Protein AF-A0A7Y2N844-F1 (afdb_monomer_lite)

Radius of gyration: 19.92 Å; chains: 1; bounding box: 40×25×77 Å

Structure (mmCIF, N/CA/C/O backbone):
data_AF-A0A7Y2N844-F1
#
_entry.id   AF-A0A7Y2N844-F1
#
loop_
_atom_site.group_PDB
_atom_site.id
_atom_site.type_symbol
_atom_site.label_atom_id
_atom_site.label_alt_id
_atom_site.label_comp_id
_atom_site.label_asym_id
_atom_site.label_entity_id
_atom_site.label_seq_id
_atom_site.pdbx_PDB_ins_code
_atom_site.Cartn_x
_atom_site.Cartn_y
_atom_site.Cartn_z
_atom_site.occupancy
_atom_site.B_iso_or_equiv
_atom_site.auth_seq_id
_atom_site.auth_comp_id
_atom_site.auth_asym_id
_atom_site.auth_atom_id
_atom_site.pdbx_PDB_model_num
ATOM 1 N N . MET A 1 1 ? -1.698 -5.642 7.120 1.00 93.06 1 MET A N 1
ATOM 2 C CA . MET A 1 1 ? -2.043 -4.783 8.275 1.00 93.06 1 MET A CA 1
ATOM 3 C C . MET A 1 1 ? -0.794 -4.543 9.086 1.00 93.06 1 MET A C 1
ATOM 5 O O . MET A 1 1 ? 0.031 -5.450 9.143 1.00 93.06 1 MET A O 1
ATOM 9 N N . THR A 1 2 ? -0.681 -3.385 9.723 1.00 95.31 2 THR A N 1
ATOM 10 C CA . THR A 1 2 ? 0.479 -3.031 10.546 1.00 95.31 2 THR A CA 1
ATOM 11 C C . THR A 1 2 ? 0.062 -2.401 11.864 1.00 95.31 2 THR A C 1
ATOM 13 O O . THR A 1 2 ? -1.042 -1.855 11.960 1.00 95.31 2 THR A O 1
ATOM 16 N N . ASP A 1 3 ? 0.967 -2.422 12.835 1.00 95.00 3 ASP A N 1
ATOM 17 C CA . ASP A 1 3 ? 0.923 -1.548 14.002 1.00 95.00 3 ASP A CA 1
ATOM 18 C C . ASP A 1 3 ? 1.280 -0.092 13.634 1.00 95.00 3 ASP A C 1
ATOM 20 O O . ASP A 1 3 ? 1.481 0.257 12.461 1.00 95.00 3 ASP A O 1
ATOM 24 N N . VAL A 1 4 ? 1.321 0.774 14.649 1.00 94.88 4 VAL A N 1
ATOM 25 C CA . VAL A 1 4 ? 1.659 2.199 14.507 1.00 94.88 4 VAL A CA 1
ATOM 26 C C . VAL A 1 4 ? 3.136 2.453 14.190 1.00 94.88 4 VAL A C 1
ATOM 28 O O . VAL A 1 4 ? 3.454 3.483 13.599 1.00 94.88 4 VAL A O 1
ATOM 31 N N . GLU A 1 5 ? 4.016 1.505 14.514 1.00 95.44 5 GLU A N 1
ATOM 32 C CA . GLU A 1 5 ? 5.450 1.550 14.216 1.00 95.44 5 GLU A CA 1
ATOM 33 C C . GLU A 1 5 ? 5.776 1.074 12.794 1.00 95.44 5 GLU A C 1
ATOM 35 O O . GLU A 1 5 ? 6.925 1.157 12.359 1.00 95.44 5 GLU A O 1
ATOM 40 N N . GLY A 1 6 ? 4.763 0.615 12.056 1.00 93.44 6 GLY A N 1
ATOM 41 C CA . GLY A 1 6 ? 4.869 0.125 10.687 1.00 93.44 6 GLY A CA 1
ATOM 42 C C . GLY A 1 6 ? 5.140 -1.377 10.580 1.00 93.44 6 GLY A C 1
ATOM 43 O O . GLY A 1 6 ? 5.203 -1.899 9.463 1.00 93.44 6 GLY A O 1
ATOM 44 N N . GLY A 1 7 ? 5.247 -2.077 11.713 1.00 94.25 7 GLY A N 1
ATOM 45 C CA . GLY A 1 7 ? 5.460 -3.519 11.786 1.00 94.25 7 GLY A CA 1
ATOM 46 C C . GLY A 1 7 ? 4.215 -4.294 11.364 1.00 94.25 7 GLY A C 1
ATOM 47 O O . GLY A 1 7 ? 3.099 -3.977 11.774 1.00 94.25 7 GLY A O 1
ATOM 48 N N . ALA A 1 8 ? 4.373 -5.309 10.514 1.00 92.62 8 ALA A N 1
ATOM 49 C CA . ALA A 1 8 ? 3.246 -6.097 10.025 1.00 92.62 8 ALA A CA 1
ATOM 50 C C . ALA A 1 8 ? 2.695 -7.043 11.110 1.00 92.62 8 ALA A C 1
ATOM 52 O O . ALA A 1 8 ? 3.443 -7.786 11.737 1.00 92.62 8 ALA A O 1
ATOM 53 N N . PHE A 1 9 ? 1.367 -7.101 11.271 1.00 90.31 9 PHE A N 1
ATOM 54 C CA . PHE A 1 9 ? 0.719 -8.054 12.193 1.00 90.31 9 PHE A CA 1
ATOM 55 C C . PHE A 1 9 ? 0.733 -9.511 11.694 1.00 90.31 9 PHE A C 1
ATOM 57 O O . PHE A 1 9 ? 0.332 -10.424 12.411 1.00 90.31 9 PHE A O 1
ATOM 64 N N . GLY A 1 10 ? 1.142 -9.738 10.448 1.00 88.00 10 GLY A N 1
ATOM 65 C CA . GLY A 1 10 ? 1.173 -11.050 9.818 1.00 88.00 10 GLY A CA 1
ATOM 66 C C . GLY A 1 10 ? 1.589 -10.953 8.355 1.00 88.00 10 GLY A C 1
ATOM 67 O O . GLY A 1 10 ? 1.948 -9.880 7.866 1.00 88.00 10 GLY A O 1
ATOM 68 N N . ARG A 1 11 ? 1.513 -12.083 7.646 1.00 89.81 11 ARG A N 1
ATOM 69 C CA . ARG A 1 11 ? 1.827 -12.145 6.212 1.00 89.81 11 ARG A CA 1
ATOM 70 C C . ARG A 1 11 ? 0.850 -11.293 5.400 1.00 89.81 11 ARG A C 1
ATOM 72 O O . ARG A 1 11 ? -0.319 -11.151 5.759 1.00 89.81 11 ARG A O 1
ATOM 79 N N . VAL A 1 12 ? 1.324 -10.770 4.273 1.00 92.31 12 VAL A N 1
ATOM 80 C CA . VAL A 1 12 ? 0.469 -10.103 3.286 1.00 92.31 12 VAL A CA 1
ATOM 81 C C . VAL A 1 12 ? -0.538 -11.115 2.729 1.00 92.31 12 VAL A C 1
ATOM 83 O O . VAL A 1 12 ? -0.148 -12.187 2.275 1.00 92.31 12 VAL A O 1
ATOM 86 N N . SER A 1 13 ? -1.834 -10.790 2.783 1.00 90.62 13 SER A N 1
ATOM 87 C CA . SER A 1 13 ? -2.919 -11.741 2.483 1.00 90.62 13 SER A CA 1
ATOM 88 C C . SER A 1 13 ? -3.085 -12.079 0.997 1.00 90.62 13 SER A C 1
ATOM 90 O O . SER A 1 13 ? -3.761 -13.047 0.671 1.00 90.62 13 SER A O 1
ATOM 92 N N . ASN A 1 14 ? -2.497 -11.286 0.102 1.00 93.62 14 ASN A N 1
ATOM 93 C CA . ASN A 1 14 ? -2.489 -11.513 -1.343 1.00 93.62 14 ASN A CA 1
ATOM 94 C C . ASN A 1 14 ? -1.310 -10.730 -1.954 1.00 93.62 14 ASN A C 1
ATOM 96 O O . ASN A 1 14 ? -1.503 -9.611 -2.441 1.00 93.62 14 ASN A O 1
ATOM 100 N N . PRO A 1 15 ? -0.063 -11.209 -1.807 1.00 95.06 15 PRO A N 1
ATOM 101 C CA . PRO A 1 15 ? 1.094 -10.486 -2.314 1.00 95.06 15 PRO A CA 1
ATOM 102 C C . PRO A 1 15 ? 1.145 -10.585 -3.842 1.00 95.06 15 PRO A C 1
ATOM 104 O O . PRO A 1 15 ? 0.933 -11.660 -4.398 1.00 95.06 15 PRO A O 1
ATOM 107 N N . CYS A 1 16 ? 1.441 -9.477 -4.521 1.00 95.44 16 CYS A N 1
ATOM 108 C CA . CYS A 1 16 ? 1.817 -9.540 -5.932 1.00 95.44 16 CYS A CA 1
ATOM 109 C C . CYS A 1 16 ? 3.193 -10.217 -6.077 1.00 95.44 16 CYS A C 1
ATOM 111 O O . CYS A 1 16 ? 3.959 -10.275 -5.109 1.00 95.44 16 CYS A O 1
ATOM 113 N N . GLY A 1 17 ? 3.518 -10.738 -7.261 1.00 95.88 17 GLY A N 1
ATOM 114 C CA . GLY A 1 17 ? 4.751 -11.505 -7.456 1.00 95.88 17 GLY A CA 1
ATOM 115 C C . GLY A 1 17 ? 6.019 -10.676 -7.230 1.00 95.88 17 GLY A C 1
ATOM 116 O O . GLY A 1 17 ? 6.930 -11.153 -6.556 1.00 95.88 17 GLY A O 1
ATOM 117 N N . LEU A 1 18 ? 6.006 -9.381 -7.580 1.00 94.19 18 LEU A N 1
ATOM 118 C CA . LEU A 1 18 ? 7.087 -8.454 -7.229 1.00 94.19 18 LEU A CA 1
ATOM 119 C C . LEU A 1 18 ? 7.347 -8.409 -5.719 1.00 94.19 18 LEU A C 1
ATOM 121 O O . LEU A 1 18 ? 8.491 -8.489 -5.282 1.00 94.19 18 LEU A O 1
ATOM 125 N N . HIS A 1 19 ? 6.290 -8.331 -4.905 1.00 93.56 19 HIS A N 1
ATOM 126 C CA . HIS A 1 19 ? 6.429 -8.347 -3.450 1.00 93.56 19 HIS A CA 1
ATOM 127 C C . HIS A 1 19 ? 6.947 -9.698 -2.937 1.00 93.56 19 HIS A C 1
ATOM 129 O O . HIS A 1 19 ? 7.713 -9.726 -1.979 1.00 93.56 19 HIS A O 1
ATOM 135 N N . VAL A 1 20 ? 6.554 -10.814 -3.558 1.00 94.38 20 VAL A N 1
ATOM 136 C CA . VAL A 1 20 ? 7.071 -12.145 -3.199 1.00 94.38 20 VAL A CA 1
ATOM 137 C C . VAL A 1 20 ? 8.569 -12.248 -3.487 1.00 94.38 20 VAL A C 1
ATOM 139 O O . VAL A 1 20 ? 9.301 -12.758 -2.640 1.00 94.38 20 VAL A O 1
ATOM 142 N N . ALA A 1 21 ? 9.020 -11.739 -4.634 1.00 92.62 21 ALA A N 1
ATOM 143 C CA . ALA A 1 21 ? 10.416 -11.805 -5.055 1.00 92.62 21 ALA A CA 1
ATOM 144 C C . ALA A 1 21 ? 11.350 -11.049 -4.100 1.00 92.62 21 ALA A C 1
ATOM 146 O O . ALA A 1 21 ? 12.386 -11.572 -3.698 1.00 92.62 21 ALA A O 1
ATOM 147 N N . ILE A 1 22 ? 10.955 -9.843 -3.680 1.00 91.38 22 ILE A N 1
ATOM 148 C CA . ILE A 1 22 ? 11.825 -8.958 -2.888 1.00 91.38 22 ILE A CA 1
ATOM 149 C C . ILE A 1 22 ? 11.502 -8.947 -1.386 1.00 91.38 22 ILE A C 1
ATOM 151 O O . ILE A 1 22 ? 12.256 -8.381 -0.597 1.00 91.38 22 ILE A O 1
ATOM 155 N N . GLY A 1 23 ? 10.386 -9.549 -0.965 1.00 86.69 23 GLY A N 1
ATOM 156 C CA . GLY A 1 23 ? 9.819 -9.390 0.381 1.00 86.69 23 GLY A CA 1
ATOM 157 C C . GLY A 1 23 ? 10.662 -9.950 1.529 1.00 86.69 23 GLY A C 1
ATOM 158 O O . GLY A 1 23 ? 10.435 -9.580 2.676 1.00 86.69 23 GLY A O 1
ATOM 159 N N . ASN A 1 24 ? 11.649 -10.803 1.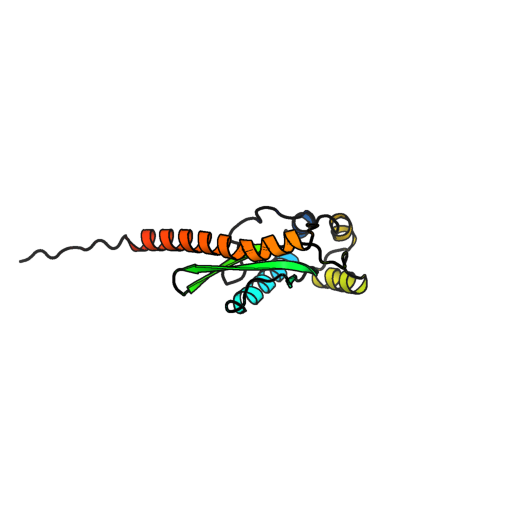237 1.00 86.38 24 ASN A N 1
ATOM 160 C CA . ASN A 1 24 ? 12.596 -11.321 2.232 1.00 86.38 24 ASN A CA 1
ATOM 161 C C . ASN A 1 24 ? 13.902 -10.506 2.305 1.00 86.38 24 ASN A C 1
ATOM 163 O O . ASN A 1 24 ? 14.802 -10.867 3.064 1.00 86.38 24 ASN A O 1
ATOM 167 N N . HIS A 1 25 ? 14.043 -9.439 1.511 1.00 90.00 25 HIS A N 1
ATOM 168 C CA . HIS A 1 25 ? 15.253 -8.624 1.505 1.00 90.00 25 HIS A CA 1
ATOM 169 C C . HIS A 1 25 ? 15.262 -7.638 2.693 1.00 90.00 25 HIS A C 1
ATOM 171 O O . HIS A 1 25 ? 14.333 -6.835 2.822 1.00 90.00 25 HIS A O 1
ATOM 177 N N . PRO A 1 26 ? 16.308 -7.607 3.544 1.00 90.75 26 PRO A N 1
ATOM 178 C CA . PRO A 1 26 ? 16.308 -6.779 4.756 1.00 90.75 26 PRO A CA 1
ATOM 179 C C . PRO A 1 26 ? 16.140 -5.274 4.506 1.00 90.75 26 PRO A C 1
ATOM 181 O O . PRO A 1 26 ? 15.529 -4.575 5.313 1.00 90.75 26 PRO A O 1
ATOM 184 N N . LEU A 1 27 ? 16.669 -4.746 3.395 1.00 91.88 27 LEU A N 1
ATOM 185 C CA . LEU A 1 27 ? 16.489 -3.328 3.052 1.00 91.88 27 LEU A CA 1
ATOM 186 C C . LEU A 1 27 ? 15.068 -3.022 2.568 1.00 91.88 27 LEU A C 1
ATOM 188 O O . LEU A 1 27 ? 14.547 -1.944 2.849 1.00 91.88 27 LEU A O 1
ATOM 192 N N . VAL A 1 28 ? 14.417 -3.979 1.901 1.00 92.06 28 VAL A N 1
ATOM 193 C CA . VAL A 1 28 ? 13.011 -3.863 1.489 1.00 92.06 28 VAL A CA 1
ATOM 194 C C . VAL A 1 28 ? 12.127 -3.814 2.730 1.00 92.06 28 VAL A C 1
ATOM 196 O O . VAL A 1 28 ? 11.311 -2.904 2.847 1.00 92.06 28 VAL A O 1
ATOM 199 N N . GLU A 1 29 ? 12.342 -4.718 3.689 1.00 92.44 29 GLU A N 1
ATOM 200 C CA . GLU A 1 29 ? 11.610 -4.724 4.959 1.00 92.44 29 GLU A CA 1
ATOM 201 C C . GLU A 1 29 ? 11.785 -3.400 5.722 1.00 92.44 29 GLU A C 1
ATOM 203 O O . GLU A 1 29 ? 10.802 -2.800 6.160 1.00 92.44 29 GLU A O 1
ATOM 208 N N . ARG A 1 30 ? 13.020 -2.888 5.829 1.00 93.69 30 ARG A N 1
ATOM 209 C CA . ARG A 1 30 ? 13.295 -1.597 6.485 1.00 93.69 30 ARG A CA 1
ATOM 210 C C . ARG A 1 30 ? 12.550 -0.443 5.823 1.00 93.69 30 ARG A C 1
ATOM 212 O O . ARG A 1 30 ? 11.863 0.306 6.516 1.00 93.69 30 ARG A O 1
ATOM 219 N N . HIS A 1 31 ? 12.642 -0.313 4.500 1.00 94.50 31 HIS A N 1
ATOM 220 C CA . HIS A 1 31 ? 11.937 0.744 3.776 1.00 94.50 31 HIS A CA 1
ATOM 221 C C . HIS A 1 31 ? 10.419 0.613 3.882 1.00 94.50 31 HIS A C 1
ATOM 223 O O . HIS A 1 31 ? 9.732 1.625 4.018 1.00 94.50 31 HIS A O 1
ATOM 229 N N . GLN A 1 32 ? 9.901 -0.613 3.885 1.00 93.88 32 GLN A N 1
ATOM 230 C CA . GLN A 1 32 ? 8.483 -0.869 4.078 1.00 93.88 32 GLN A CA 1
ATOM 231 C C . GLN A 1 32 ? 8.016 -0.420 5.471 1.00 93.88 32 GLN A C 1
ATOM 233 O O . GLN A 1 32 ? 7.030 0.307 5.573 1.00 93.88 32 GLN A O 1
ATOM 238 N N . ILE A 1 33 ? 8.737 -0.775 6.540 1.00 95.25 33 ILE A N 1
ATOM 239 C CA . ILE A 1 33 ? 8.428 -0.328 7.911 1.00 95.25 33 ILE A CA 1
ATOM 240 C C . ILE A 1 33 ? 8.492 1.202 8.014 1.00 95.25 33 ILE A C 1
ATOM 242 O O . ILE A 1 33 ? 7.597 1.829 8.582 1.00 95.25 33 ILE A O 1
ATOM 246 N N . GLU A 1 34 ? 9.526 1.829 7.447 1.00 95.44 34 GLU A N 1
ATOM 247 C CA . GLU A 1 34 ? 9.677 3.287 7.448 1.00 95.44 34 GLU A CA 1
ATOM 248 C C . GLU A 1 34 ? 8.544 4.000 6.712 1.00 95.44 34 GLU A C 1
ATOM 250 O O . GLU A 1 34 ? 8.007 4.990 7.215 1.00 95.44 34 GLU A O 1
ATOM 255 N N . GLU A 1 35 ? 8.178 3.520 5.524 1.00 95.12 35 GLU A N 1
ATOM 256 C CA . GLU A 1 35 ? 7.037 4.038 4.780 1.00 95.12 35 GLU A CA 1
ATOM 257 C C . GLU A 1 35 ? 5.762 3.894 5.596 1.00 95.12 35 GLU A C 1
ATOM 259 O O . GLU A 1 35 ? 5.031 4.864 5.779 1.00 95.12 35 GLU A O 1
ATOM 264 N N . HIS A 1 36 ? 5.519 2.710 6.143 1.00 95.56 36 HIS A N 1
ATOM 265 C CA . HIS A 1 36 ? 4.331 2.456 6.929 1.00 95.56 3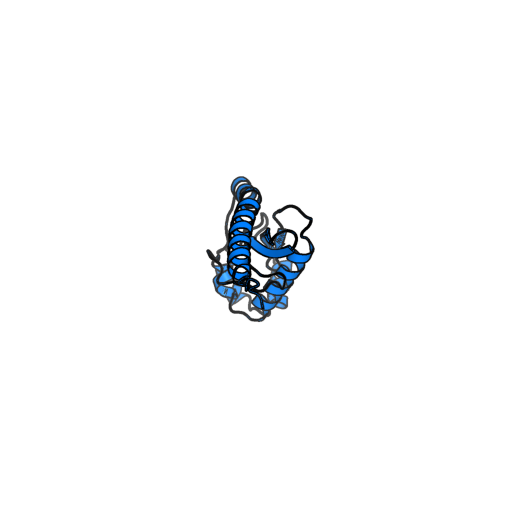6 HIS A CA 1
ATOM 266 C C . HIS A 1 36 ? 4.238 3.385 8.151 1.00 95.56 36 HIS A C 1
ATOM 268 O O . HIS A 1 36 ? 3.186 3.975 8.410 1.00 95.56 36 HIS A O 1
ATOM 274 N N . ARG A 1 37 ? 5.346 3.618 8.860 1.00 95.06 37 ARG A N 1
ATOM 275 C CA . ARG A 1 37 ? 5.389 4.588 9.961 1.00 95.06 37 ARG A CA 1
ATOM 276 C C . ARG A 1 37 ? 5.067 6.011 9.482 1.00 95.06 37 ARG A C 1
ATOM 278 O O . ARG A 1 37 ? 4.278 6.711 10.119 1.00 95.06 37 ARG A O 1
ATOM 285 N N . LYS A 1 38 ? 5.625 6.443 8.342 1.00 93.56 38 LYS A N 1
ATOM 286 C CA . LYS A 1 38 ? 5.325 7.760 7.738 1.00 93.56 38 LYS A CA 1
ATOM 287 C C . LYS A 1 38 ? 3.856 7.884 7.359 1.00 93.56 38 LYS A C 1
ATOM 289 O O . LYS A 1 38 ? 3.256 8.934 7.579 1.00 93.56 38 LYS A O 1
ATOM 294 N N . LEU A 1 39 ? 3.270 6.812 6.833 1.00 93.62 39 LEU A N 1
ATOM 295 C CA . LEU A 1 39 ? 1.844 6.749 6.589 1.00 93.62 39 LEU A CA 1
ATOM 296 C C . LEU A 1 39 ? 1.124 6.996 7.915 1.00 93.62 39 LEU A C 1
ATOM 298 O O . LEU A 1 39 ? 0.338 7.938 7.987 1.00 93.62 39 LEU A O 1
ATOM 302 N N . CYS A 1 40 ? 1.360 6.226 8.978 1.00 91.31 40 CYS A N 1
ATOM 303 C CA . CYS A 1 40 ? 0.659 6.394 10.264 1.00 91.31 40 CYS A CA 1
ATOM 304 C C . CYS A 1 40 ? 0.576 7.851 10.761 1.00 91.31 40 CYS A C 1
ATOM 306 O O . CYS A 1 40 ? -0.474 8.268 11.258 1.00 91.31 40 CYS A O 1
ATOM 308 N N . ALA A 1 41 ? 1.622 8.653 10.537 1.00 88.31 41 ALA A N 1
ATOM 309 C CA . ALA A 1 41 ? 1.660 10.070 10.905 1.00 88.31 41 ALA A CA 1
ATOM 310 C C . ALA A 1 41 ? 0.579 10.941 10.226 1.00 88.31 41 ALA A C 1
ATOM 312 O O . ALA A 1 41 ? 0.216 11.991 10.747 1.00 88.31 41 ALA A O 1
ATOM 313 N N . THR A 1 42 ? 0.011 10.515 9.098 1.00 88.25 42 THR A N 1
ATOM 314 C CA . THR A 1 42 ? -1.002 11.271 8.343 1.00 88.25 42 THR A CA 1
ATOM 315 C C . THR A 1 42 ? -2.445 10.815 8.637 1.00 88.25 42 THR A C 1
ATOM 317 O O . THR A 1 42 ? -3.312 10.845 7.764 1.00 88.25 42 THR A O 1
ATOM 320 N N . SER A 1 43 ? -2.731 10.407 9.884 1.00 84.94 43 SER A N 1
ATOM 321 C CA . SER A 1 43 ? -4.018 9.805 10.297 1.00 84.94 43 SER A CA 1
ATOM 322 C C . SER A 1 43 ? -5.258 10.681 10.385 1.00 84.94 43 SER A C 1
ATOM 324 O O . SER A 1 43 ? -6.353 10.164 10.618 1.00 84.94 43 SER A O 1
ATOM 326 N N . GLY A 1 44 ? -5.108 11.974 10.115 1.00 84.69 44 GLY A N 1
ATOM 327 C CA . GLY A 1 44 ? -6.227 12.884 9.877 1.00 84.69 44 GLY A CA 1
ATOM 328 C C . GLY A 1 44 ? -6.669 12.967 8.413 1.00 84.69 44 GLY A C 1
ATOM 329 O O . GLY A 1 44 ? -7.636 13.664 8.128 1.00 84.69 44 GLY A O 1
ATOM 330 N N . LEU A 1 45 ? -5.968 12.310 7.480 1.00 86.62 45 LEU A N 1
ATOM 331 C CA . LEU A 1 45 ? -6.250 12.418 6.048 1.00 86.62 45 LEU A CA 1
ATOM 332 C C . LEU A 1 45 ? -7.108 11.251 5.538 1.00 86.62 45 LEU A C 1
ATOM 334 O O . LEU A 1 45 ? -6.927 10.116 5.995 1.00 86.62 45 LEU A O 1
ATOM 338 N N . PRO A 1 46 ? -8.004 11.501 4.563 1.00 89.25 46 PRO A N 1
ATOM 339 C CA . PRO A 1 46 ? -8.776 10.442 3.928 1.00 89.25 46 PRO A CA 1
ATOM 340 C C . PRO A 1 46 ? -7.873 9.472 3.157 1.00 89.25 46 PRO A C 1
ATOM 342 O O . PRO A 1 46 ? -6.768 9.816 2.719 1.00 89.25 46 PRO A O 1
ATOM 345 N N . SER A 1 47 ? -8.376 8.251 2.969 1.00 93.62 47 SER A N 1
ATOM 346 C CA . SER A 1 47 ? -7.726 7.262 2.111 1.00 93.62 47 SER A CA 1
ATOM 347 C C . SER A 1 47 ? -7.670 7.773 0.673 1.00 93.62 47 SER A C 1
ATOM 349 O O . SER A 1 47 ? -8.644 8.321 0.164 1.00 93.62 47 SER A O 1
ATOM 351 N N . HIS A 1 48 ? -6.521 7.606 0.035 1.00 95.25 48 HIS A N 1
ATOM 352 C CA . HIS A 1 48 ? -6.303 7.876 -1.379 1.00 95.25 48 HIS A CA 1
ATOM 353 C C . HIS A 1 48 ? -5.132 7.020 -1.856 1.00 95.25 48 HIS A C 1
ATOM 355 O O . HIS A 1 48 ? -4.345 6.530 -1.038 1.00 95.25 48 HIS A O 1
ATOM 361 N N . LEU A 1 49 ? -5.036 6.829 -3.170 1.00 96.88 49 LEU A N 1
ATOM 362 C CA . LEU A 1 49 ? -3.886 6.166 -3.765 1.00 96.88 49 LEU A CA 1
ATOM 363 C C . LEU A 1 49 ? -2.683 7.103 -3.765 1.00 96.88 49 LEU A C 1
ATOM 365 O O . LEU A 1 49 ? -2.796 8.283 -4.092 1.00 96.88 49 LEU A O 1
ATOM 369 N N . MET A 1 50 ? -1.532 6.558 -3.405 1.00 95.38 50 MET A N 1
ATOM 370 C CA . MET A 1 50 ? -0.261 7.263 -3.371 1.00 95.38 50 MET A CA 1
ATOM 371 C C . MET A 1 50 ? 0.880 6.322 -3.756 1.00 95.38 50 MET A C 1
ATOM 373 O O . MET A 1 50 ? 0.784 5.121 -3.499 1.00 95.38 50 MET A O 1
ATOM 377 N N . PRO A 1 51 ? 1.963 6.833 -4.359 1.00 94.81 51 PRO A N 1
ATOM 378 C CA . PRO A 1 51 ? 3.140 6.023 -4.632 1.00 94.81 51 PRO A CA 1
ATOM 379 C C . PRO A 1 51 ? 3.818 5.564 -3.337 1.00 94.81 51 PRO A C 1
ATOM 381 O O . PRO A 1 51 ? 4.020 6.352 -2.413 1.00 94.81 51 PRO A O 1
ATOM 384 N N . SER A 1 52 ? 4.214 4.298 -3.315 1.00 93.75 52 SER A N 1
ATOM 385 C CA . SER A 1 52 ? 5.134 3.726 -2.335 1.00 93.75 52 SER A CA 1
ATOM 386 C C . SER A 1 52 ? 6.590 3.981 -2.728 1.00 93.75 52 SER A C 1
ATOM 388 O O . SER A 1 52 ? 6.908 4.462 -3.818 1.00 93.75 52 SER A O 1
ATOM 390 N N . TYR A 1 53 ? 7.506 3.554 -1.871 1.00 90.94 53 TYR A N 1
ATOM 391 C CA . TYR A 1 53 ? 8.938 3.549 -2.083 1.00 90.94 53 TYR A CA 1
ATOM 392 C C . TYR A 1 53 ? 9.325 2.680 -3.289 1.00 90.94 53 TYR A C 1
ATOM 394 O O . TYR A 1 53 ? 10.394 2.896 -3.844 1.00 90.94 53 TYR A O 1
ATOM 402 N N . LEU A 1 54 ? 8.489 1.734 -3.728 1.00 90.75 54 LEU A N 1
ATOM 403 C CA . LEU A 1 54 ? 8.707 0.948 -4.950 1.00 90.75 54 LEU A CA 1
ATOM 404 C C . LEU A 1 54 ? 8.153 1.628 -6.214 1.00 90.75 54 LEU A C 1
ATOM 406 O O . LEU A 1 54 ? 8.267 1.076 -7.301 1.00 90.75 54 LEU A O 1
ATOM 410 N N . GLY A 1 55 ? 7.500 2.786 -6.086 1.00 92.25 55 GLY A N 1
ATOM 411 C CA . GLY A 1 55 ? 6.762 3.440 -7.172 1.00 92.25 55 GLY A CA 1
ATOM 412 C C . GLY A 1 55 ? 5.377 2.837 -7.437 1.00 92.25 55 GLY A C 1
ATOM 413 O O . GLY A 1 55 ? 4.573 3.440 -8.139 1.00 92.25 55 GLY A O 1
ATOM 414 N N . LEU A 1 56 ? 5.055 1.689 -6.834 1.00 95.44 56 LEU A N 1
ATOM 415 C CA . LEU A 1 56 ? 3.718 1.096 -6.871 1.00 95.44 56 LEU A CA 1
ATOM 416 C C . LEU A 1 56 ? 2.736 1.915 -6.044 1.00 95.44 56 LEU A C 1
ATOM 418 O O . LEU A 1 56 ? 3.088 2.384 -4.963 1.00 95.44 56 LEU A O 1
ATOM 422 N N . LEU A 1 57 ? 1.493 2.017 -6.498 1.00 97.50 57 LEU A N 1
ATOM 423 C CA . LEU A 1 57 ? 0.431 2.660 -5.743 1.00 97.50 57 LEU A CA 1
ATOM 424 C C . LEU A 1 57 ? 0.013 1.799 -4.545 1.00 97.50 57 LEU A C 1
ATOM 426 O O . LEU A 1 57 ? -0.142 0.573 -4.634 1.00 97.50 57 LEU A O 1
ATOM 430 N N . CYS A 1 58 ? -0.209 2.475 -3.425 1.00 96.94 58 CYS A N 1
ATOM 431 C CA . CYS A 1 58 ? -0.833 1.941 -2.232 1.00 96.94 58 CYS A CA 1
ATOM 432 C C . CYS A 1 58 ? -1.903 2.905 -1.708 1.00 96.94 58 CYS A C 1
ATOM 434 O O . CYS A 1 58 ? -1.906 4.097 -2.002 1.00 96.94 58 CYS A O 1
ATOM 436 N N . ALA A 1 59 ? -2.836 2.368 -0.937 1.00 97.06 59 ALA A N 1
ATOM 437 C CA . ALA A 1 59 ? -3.787 3.115 -0.134 1.00 97.06 59 ALA A CA 1
ATOM 438 C C . ALA A 1 59 ? -3.796 2.512 1.266 1.00 97.06 59 ALA A C 1
ATOM 440 O O . ALA A 1 59 ? -3.488 1.334 1.467 1.00 97.06 59 ALA A O 1
ATOM 441 N N . ARG A 1 60 ? -4.194 3.309 2.250 1.00 96.50 60 ARG A N 1
ATOM 442 C CA . ARG A 1 60 ? -4.300 2.851 3.635 1.00 96.50 60 ARG A CA 1
ATOM 443 C C . ARG A 1 60 ? -5.580 3.338 4.294 1.00 96.50 60 ARG A C 1
ATOM 445 O O . ARG A 1 60 ? -6.170 4.326 3.859 1.00 96.50 60 ARG A O 1
ATOM 452 N N . SER A 1 61 ? -5.977 2.676 5.368 1.00 97.25 61 SER A N 1
ATOM 453 C CA . SER A 1 61 ? -6.976 3.167 6.315 1.00 97.25 61 SER A CA 1
ATOM 454 C C . SER A 1 61 ? -6.640 2.701 7.731 1.00 97.25 61 SER A C 1
ATOM 456 O O . SER A 1 61 ? -5.803 1.820 7.920 1.00 97.25 61 SER A O 1
ATOM 458 N N . PHE A 1 62 ? -7.257 3.310 8.735 1.00 96.81 62 PHE A N 1
ATOM 459 C CA . PHE A 1 62 ? -6.803 3.243 10.117 1.00 96.81 62 PHE A CA 1
ATOM 460 C C . PHE A 1 62 ? -7.675 2.392 11.007 1.00 96.81 62 PHE A C 1
ATOM 462 O O . PHE A 1 62 ? -8.896 2.489 10.979 1.00 96.81 62 PHE A O 1
ATOM 469 N N . ILE A 1 63 ? -7.012 1.618 11.854 1.00 95.44 63 ILE A N 1
ATOM 470 C CA . ILE A 1 63 ? -7.651 0.829 12.893 1.00 95.44 63 ILE A CA 1
ATOM 471 C C . ILE A 1 63 ? -7.569 1.637 14.182 1.00 95.44 63 ILE A C 1
ATOM 473 O O . ILE A 1 63 ? -6.473 2.022 14.600 1.00 95.44 63 ILE A O 1
ATOM 477 N N . ARG A 1 64 ? -8.714 1.897 14.813 1.00 94.38 64 ARG A N 1
ATOM 478 C CA . ARG A 1 64 ? -8.798 2.627 16.081 1.00 94.38 64 ARG A CA 1
ATOM 479 C C . ARG A 1 64 ? -9.452 1.784 17.169 1.00 94.38 64 ARG A C 1
ATOM 481 O O . ARG A 1 64 ? -10.326 0.968 16.894 1.00 94.38 64 ARG A O 1
ATOM 488 N N . ILE A 1 65 ? -9.028 1.998 18.410 1.00 93.94 65 ILE A N 1
ATOM 489 C CA . ILE A 1 65 ? -9.683 1.461 19.607 1.00 93.94 65 ILE A CA 1
ATOM 490 C C . ILE A 1 65 ? -10.115 2.671 20.430 1.00 93.94 65 ILE A C 1
ATOM 492 O O . ILE A 1 65 ? -9.286 3.390 20.984 1.00 93.94 65 ILE A O 1
ATOM 496 N N . GLY A 1 66 ? -11.417 2.959 20.435 1.00 89.69 66 GLY A N 1
ATOM 497 C CA . GLY A 1 66 ? -11.907 4.257 20.897 1.00 89.69 66 GLY A CA 1
ATOM 498 C C . GLY A 1 66 ? -11.331 5.390 20.041 1.00 89.69 66 GLY A C 1
ATOM 499 O O . GLY A 1 66 ? -11.514 5.412 18.825 1.00 89.69 66 GLY A O 1
ATOM 500 N N . THR A 1 67 ? -10.627 6.331 20.669 1.00 88.38 67 THR A N 1
ATOM 501 C CA . THR A 1 67 ? -9.958 7.449 19.981 1.00 88.38 67 THR A CA 1
ATOM 502 C C . THR A 1 67 ? -8.511 7.142 19.591 1.00 88.38 67 THR A C 1
ATOM 504 O O . THR A 1 67 ? -7.929 7.859 18.772 1.00 88.38 67 THR A O 1
ATOM 507 N N . GLU A 1 68 ? -7.924 6.076 20.134 1.00 92.12 68 GLU A N 1
ATOM 508 C CA . GLU A 1 68 ? -6.514 5.753 19.941 1.00 92.12 68 GLU A CA 1
ATOM 509 C C . GLU A 1 68 ? -6.273 5.065 18.601 1.00 92.12 68 GLU A C 1
ATOM 511 O O . GLU A 1 68 ? -7.050 4.216 18.160 1.00 92.12 68 GLU A O 1
ATOM 516 N N . LEU A 1 69 ? -5.178 5.442 17.939 1.00 94.06 69 LEU A N 1
ATOM 517 C CA . LEU A 1 69 ? -4.722 4.774 16.729 1.00 94.06 69 LEU A CA 1
ATOM 518 C C . LEU A 1 69 ? -4.011 3.475 17.120 1.00 94.06 69 LEU A C 1
ATOM 520 O O . LEU A 1 69 ? -2.985 3.517 17.787 1.00 94.06 69 LEU A O 1
ATOM 524 N N . ALA A 1 70 ? -4.539 2.338 16.675 1.00 93.94 70 ALA A N 1
ATOM 525 C CA . ALA A 1 70 ? -3.973 1.021 16.962 1.00 93.94 70 ALA A CA 1
ATOM 526 C C . ALA A 1 70 ? -3.107 0.481 15.811 1.00 93.94 70 ALA A C 1
ATOM 528 O O . ALA A 1 70 ? -2.260 -0.385 16.020 1.00 93.94 70 ALA A O 1
ATOM 529 N N . GLY A 1 71 ? -3.316 0.974 14.589 1.00 95.31 71 GLY A N 1
ATOM 530 C CA . GLY A 1 71 ? -2.568 0.538 13.416 1.00 95.31 71 GLY A CA 1
ATOM 531 C C . GLY A 1 71 ? -3.282 0.874 12.114 1.00 95.31 71 GLY A C 1
ATOM 532 O O . GLY A 1 71 ? -4.135 1.766 12.064 1.00 95.31 71 GLY A O 1
ATOM 533 N N . MET A 1 72 ? -2.960 0.143 11.050 1.00 96.56 72 MET A N 1
ATOM 534 C CA . MET A 1 72 ? -3.563 0.368 9.738 1.00 96.56 72 MET A CA 1
ATOM 535 C C . MET A 1 72 ? -3.743 -0.891 8.891 1.00 96.56 72 MET A C 1
ATOM 537 O O . MET A 1 72 ? -3.042 -1.900 9.007 1.00 96.56 72 MET A O 1
ATOM 541 N N . VAL A 1 73 ? -4.708 -0.796 7.984 1.00 96.38 73 VAL A N 1
ATOM 542 C CA . VAL A 1 73 ? -4.885 -1.686 6.841 1.00 96.38 73 VAL A CA 1
ATOM 543 C C . VAL A 1 73 ? -4.290 -0.986 5.623 1.00 96.38 73 VAL A C 1
ATOM 545 O O . VAL A 1 73 ? -4.541 0.198 5.413 1.00 96.38 73 VAL A O 1
ATOM 548 N N . ILE A 1 74 ? -3.514 -1.712 4.823 1.00 96.56 74 ILE A N 1
ATOM 549 C CA . ILE A 1 74 ? -2.871 -1.195 3.612 1.00 96.56 74 ILE A CA 1
ATOM 550 C C . ILE A 1 74 ? -3.237 -2.119 2.460 1.00 96.56 74 ILE A C 1
ATOM 552 O O . ILE A 1 74 ? -3.158 -3.341 2.604 1.00 96.56 74 ILE A O 1
ATOM 556 N N . ALA A 1 75 ? -3.624 -1.527 1.338 1.00 97.06 75 ALA A N 1
ATOM 557 C CA . ALA A 1 75 ? -3.729 -2.177 0.043 1.00 97.06 75 ALA A CA 1
ATOM 558 C C . ALA A 1 75 ? -2.622 -1.612 -0.853 1.00 97.06 75 ALA A C 1
ATOM 560 O O . ALA A 1 75 ? -2.414 -0.403 -0.870 1.00 97.06 75 ALA A O 1
ATOM 561 N N . GLY A 1 76 ? -1.894 -2.457 -1.577 1.00 96.06 76 GLY A N 1
ATOM 562 C CA . GLY A 1 76 ? -0.755 -2.015 -2.380 1.00 96.06 76 GLY A CA 1
ATOM 563 C C . GLY A 1 76 ? -0.372 -3.017 -3.456 1.00 96.06 76 GLY A C 1
ATOM 564 O O . GLY A 1 76 ? -1.092 -3.988 -3.690 1.00 96.06 76 GLY A O 1
ATOM 565 N N . GLY A 1 77 ? 0.760 -2.766 -4.114 1.00 96.38 77 GLY A N 1
ATOM 566 C CA . GLY A 1 77 ? 1.199 -3.560 -5.264 1.00 96.38 77 GLY A CA 1
ATOM 567 C C . GLY A 1 77 ? 0.475 -3.193 -6.558 1.00 96.38 77 GLY A C 1
ATOM 568 O O . GLY A 1 77 ? 0.456 -3.996 -7.483 1.00 96.38 77 GLY A O 1
ATOM 569 N N . ILE A 1 78 ? -0.162 -2.019 -6.611 1.00 97.69 78 ILE A N 1
ATOM 570 C CA . ILE A 1 78 ? -0.955 -1.571 -7.756 1.00 97.69 78 ILE A CA 1
ATOM 571 C C . ILE A 1 78 ? -0.053 -0.798 -8.715 1.00 97.69 78 ILE A C 1
ATOM 573 O O . ILE A 1 78 ? 0.684 0.098 -8.309 1.00 97.69 78 ILE A O 1
ATOM 577 N N . ARG A 1 79 ? -0.126 -1.135 -9.997 1.00 96.56 79 ARG A N 1
ATOM 578 C CA . ARG A 1 79 ? 0.604 -0.450 -11.061 1.00 96.56 79 ARG A CA 1
ATOM 579 C C . ARG A 1 79 ? 0.094 0.998 -11.242 1.00 96.56 79 ARG A C 1
ATOM 581 O O . ARG A 1 79 ? -1.112 1.161 -11.437 1.00 96.56 79 ARG A O 1
ATOM 588 N N . PRO A 1 80 ? 0.957 2.034 -11.227 1.00 95.31 80 PRO A N 1
ATOM 589 C CA . PRO A 1 80 ? 0.592 3.368 -11.713 1.00 95.31 80 PRO A CA 1
ATOM 590 C C . PRO A 1 80 ? 0.448 3.384 -13.246 1.00 95.31 80 PRO A C 1
ATOM 592 O O . PRO A 1 80 ? 0.83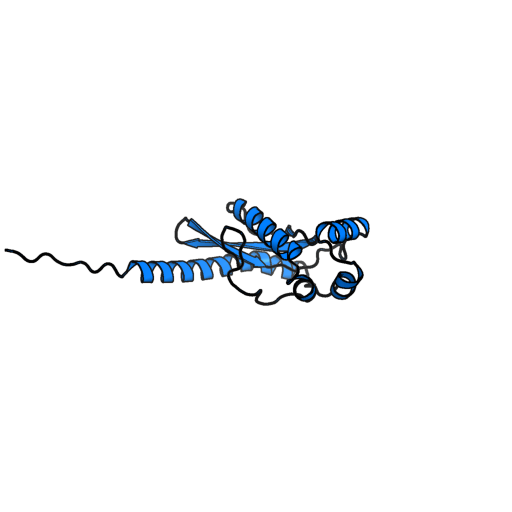7 2.437 -13.926 1.00 95.31 80 PRO A O 1
ATOM 595 N N . GLU A 1 81 ? -0.109 4.459 -13.808 1.00 92.19 81 GLU A N 1
ATOM 596 C CA . GLU A 1 81 ? -0.314 4.588 -15.261 1.00 92.19 81 GLU A CA 1
ATOM 597 C C . GLU A 1 81 ? 1.001 4.428 -16.046 1.00 92.19 81 GLU A C 1
ATOM 599 O O . GLU A 1 81 ? 1.094 3.599 -16.962 1.00 92.19 81 GLU A O 1
ATOM 604 N N . GLU A 1 82 ? 2.033 5.156 -15.614 1.00 90.38 82 GLU A N 1
ATOM 605 C CA . GLU A 1 82 ? 3.400 5.032 -16.108 1.00 90.38 82 GLU A CA 1
ATOM 606 C C . GLU A 1 82 ? 4.135 3.929 -15.337 1.00 90.38 82 GLU A C 1
ATOM 608 O O . GLU A 1 82 ? 4.631 4.126 -14.227 1.00 90.38 82 GLU A O 1
ATOM 613 N N . TRP A 1 83 ? 4.161 2.733 -15.926 1.00 91.88 83 TRP A N 1
ATOM 614 C CA . TRP A 1 83 ? 4.860 1.575 -15.378 1.00 91.88 83 TRP A CA 1
ATOM 615 C C . TRP A 1 83 ? 5.251 0.592 -16.490 1.00 91.88 83 TRP A C 1
ATOM 617 O O . TRP A 1 83 ? 4.395 0.329 -17.351 1.00 91.88 83 TRP A O 1
ATOM 627 N N . PRO A 1 84 ? 6.460 -0.002 -16.453 1.00 91.12 84 PRO A N 1
ATOM 628 C CA . PRO A 1 84 ? 7.484 0.113 -15.400 1.00 91.12 84 PRO A CA 1
ATOM 629 C C . PRO A 1 84 ? 8.032 1.542 -15.244 1.00 91.12 84 PRO A C 1
ATOM 631 O O . PRO A 1 84 ? 7.874 2.351 -16.159 1.00 91.12 84 PRO A O 1
ATOM 634 N N . PRO A 1 85 ? 8.614 1.890 -14.080 1.00 89.50 85 PRO A N 1
ATOM 635 C CA . PRO A 1 85 ? 9.124 3.234 -13.862 1.00 89.50 85 PRO A CA 1
ATOM 636 C C . PRO A 1 85 ? 10.235 3.545 -14.882 1.00 89.50 85 PRO A C 1
ATOM 638 O O . PRO A 1 85 ? 10.967 2.629 -15.280 1.00 89.50 85 PRO A O 1
ATOM 641 N N . PRO A 1 86 ? 10.399 4.816 -15.295 1.00 89.81 86 PRO A N 1
ATOM 642 C CA . PRO A 1 86 ? 11.464 5.227 -16.207 1.00 89.81 86 PRO A CA 1
ATOM 643 C C . PRO A 1 86 ? 12.838 4.722 -15.761 1.00 89.81 86 PRO A C 1
ATOM 645 O O . PRO A 1 86 ? 13.104 4.617 -14.563 1.00 89.81 86 PRO A O 1
ATOM 648 N N . SER A 1 87 ? 13.744 4.468 -16.708 1.00 88.44 87 SER A N 1
ATOM 649 C CA . SER A 1 87 ? 15.060 3.865 -16.430 1.00 88.44 87 SER A CA 1
ATOM 650 C C . SER A 1 87 ? 15.855 4.593 -15.342 1.00 88.44 87 SER A C 1
ATOM 652 O O . SER A 1 87 ? 16.477 3.952 -14.504 1.00 88.44 87 SER A O 1
ATOM 654 N N . GLU A 1 88 ? 15.786 5.924 -15.288 1.00 89.44 88 GLU A N 1
ATOM 655 C CA . GLU A 1 88 ? 16.424 6.711 -14.230 1.00 89.44 88 GLU A CA 1
ATOM 656 C C . GLU A 1 88 ? 15.830 6.421 -12.840 1.00 89.44 88 GLU A C 1
ATOM 658 O O . GLU A 1 88 ? 16.564 6.270 -11.862 1.00 89.44 88 GLU A O 1
ATOM 663 N N . GLN A 1 89 ? 14.503 6.313 -12.740 1.00 88.88 89 GLN A N 1
ATOM 664 C CA . GLN A 1 89 ? 13.830 5.956 -11.491 1.00 88.88 89 GLN A CA 1
ATOM 665 C C . GLN A 1 89 ? 14.121 4.503 -11.105 1.00 88.88 89 GLN A C 1
ATOM 667 O O . GLN A 1 89 ? 14.327 4.218 -9.926 1.00 88.88 89 GLN A O 1
ATOM 672 N N . MET A 1 90 ? 14.202 3.609 -12.093 1.00 88.94 90 MET A N 1
ATOM 673 C CA . MET A 1 90 ? 14.591 2.216 -11.898 1.00 88.94 90 MET A CA 1
ATOM 674 C C . MET A 1 90 ? 16.008 2.102 -11.322 1.00 88.94 90 MET A C 1
ATOM 676 O O . MET A 1 90 ? 16.201 1.425 -10.316 1.00 88.94 90 MET A O 1
ATOM 680 N N . SER A 1 91 ? 16.985 2.826 -11.877 1.00 89.62 91 SER A N 1
ATOM 681 C CA . SER A 1 91 ? 18.360 2.849 -11.356 1.00 89.62 91 SER A CA 1
ATOM 682 C C . SER A 1 91 ? 18.419 3.321 -9.902 1.00 89.62 91 SER A C 1
ATOM 684 O O . SER A 1 91 ? 19.084 2.699 -9.079 1.00 89.62 91 SER A O 1
ATOM 686 N N . ARG A 1 92 ? 17.665 4.372 -9.554 1.00 90.06 92 ARG A N 1
ATOM 687 C CA . ARG A 1 92 ? 17.571 4.864 -8.167 1.00 90.06 92 ARG A CA 1
ATOM 688 C C . ARG A 1 92 ? 16.886 3.864 -7.232 1.00 90.06 92 ARG A C 1
ATOM 690 O O . ARG A 1 92 ? 17.163 3.852 -6.035 1.00 90.06 92 ARG A O 1
ATOM 697 N N . LEU A 1 93 ? 15.941 3.073 -7.741 1.00 88.81 93 LEU A N 1
ATOM 698 C CA . LEU A 1 93 ? 15.279 2.020 -6.976 1.00 88.81 93 LEU A CA 1
ATOM 699 C C . LEU A 1 93 ? 16.261 0.886 -6.665 1.00 88.81 93 LEU A C 1
ATOM 701 O O . LEU A 1 93 ? 16.394 0.525 -5.502 1.00 88.81 93 LEU A O 1
ATOM 705 N N . ILE A 1 94 ? 16.977 0.397 -7.676 1.00 90.81 94 ILE A N 1
ATOM 706 C CA . ILE A 1 94 ? 18.030 -0.622 -7.547 1.00 90.81 94 ILE A CA 1
ATOM 707 C C . ILE A 1 94 ? 19.086 -0.189 -6.530 1.00 90.81 94 ILE A C 1
ATOM 709 O O . ILE A 1 94 ? 19.338 -0.912 -5.570 1.00 90.81 94 ILE A O 1
ATOM 713 N N . GLU A 1 95 ? 19.642 1.015 -6.693 1.00 91.44 95 GLU A N 1
ATOM 714 C CA . GLU A 1 95 ? 20.678 1.554 -5.805 1.00 91.44 95 GLU A CA 1
ATOM 715 C C . GLU A 1 95 ? 20.194 1.638 -4.353 1.00 91.44 95 GLU A C 1
ATOM 717 O O . GLU A 1 95 ? 20.894 1.242 -3.426 1.00 91.44 95 GLU A O 1
ATOM 722 N N . ARG A 1 96 ? 18.965 2.116 -4.141 1.00 89.75 96 ARG A N 1
ATOM 723 C CA . ARG A 1 96 ? 18.390 2.256 -2.800 1.00 89.75 96 ARG A CA 1
ATOM 724 C C . ARG A 1 96 ? 18.087 0.918 -2.136 1.00 89.75 96 ARG A C 1
ATOM 726 O O . ARG A 1 96 ? 18.169 0.822 -0.915 1.00 89.75 96 ARG A O 1
ATOM 733 N N . LEU A 1 97 ? 17.669 -0.077 -2.912 1.00 88.69 97 LEU A N 1
ATOM 734 C CA . LEU A 1 97 ? 17.317 -1.390 -2.381 1.00 88.69 97 LEU A CA 1
ATOM 735 C C . LEU A 1 97 ? 18.511 -2.335 -2.277 1.00 88.69 97 LEU A C 1
ATOM 737 O O . LEU A 1 97 ? 18.351 -3.379 -1.649 1.00 88.69 97 LEU A O 1
ATOM 741 N N . ASP A 1 98 ? 19.661 -1.965 -2.851 1.00 90.56 98 ASP A N 1
ATOM 742 C CA . ASP A 1 98 ? 20.836 -2.829 -3.013 1.00 90.56 98 ASP A CA 1
ATOM 743 C C . ASP A 1 98 ? 20.457 -4.172 -3.664 1.00 90.56 98 ASP A C 1
ATOM 745 O O . ASP A 1 98 ? 20.878 -5.244 -3.239 1.00 90.56 98 ASP A O 1
ATOM 749 N N . LEU A 1 99 ? 19.570 -4.106 -4.666 1.00 86.25 99 LEU A N 1
ATOM 750 C CA . LEU A 1 99 ? 19.059 -5.267 -5.393 1.00 86.25 99 LEU A CA 1
ATOM 751 C C . LEU A 1 99 ? 19.567 -5.244 -6.832 1.00 86.25 99 LEU A C 1
ATOM 753 O O . LEU A 1 99 ? 19.396 -4.228 -7.508 1.00 86.25 99 LEU A O 1
ATOM 757 N N . PRO A 1 100 ? 20.127 -6.345 -7.345 1.00 84.81 100 PRO A N 1
ATOM 758 C CA . PRO A 1 100 ? 20.564 -6.388 -8.727 1.00 84.81 100 PRO A CA 1
ATOM 759 C C . PRO A 1 100 ? 19.353 -6.332 -9.674 1.00 84.81 100 PRO A C 1
ATOM 761 O O . PRO A 1 100 ? 18.277 -6.861 -9.382 1.00 84.81 100 PRO A O 1
ATOM 764 N N . PHE A 1 101 ? 19.508 -5.662 -10.819 1.00 83.25 101 PHE A N 1
ATOM 765 C CA . PHE A 1 101 ? 18.399 -5.467 -11.760 1.00 83.25 101 PHE A CA 1
ATOM 766 C C . PHE A 1 101 ? 17.856 -6.796 -12.283 1.00 83.25 101 PHE A C 1
ATOM 768 O O . PHE A 1 101 ? 16.653 -6.929 -12.477 1.00 83.25 101 PHE A O 1
ATOM 775 N N . GLU A 1 102 ? 18.729 -7.779 -12.485 1.00 85.06 102 GLU A N 1
ATOM 776 C CA . GLU A 1 102 ? 18.381 -9.126 -12.925 1.00 85.06 102 GLU A CA 1
ATOM 777 C C . GLU A 1 102 ? 17.430 -9.863 -11.974 1.00 85.06 102 GLU A C 1
ATOM 779 O O . GLU A 1 102 ? 16.624 -10.662 -12.450 1.00 85.06 102 GLU A O 1
ATOM 784 N N . ASP A 1 103 ? 17.459 -9.555 -10.675 1.00 84.00 103 ASP A N 1
ATOM 785 C CA . ASP A 1 103 ? 16.549 -10.149 -9.690 1.00 84.00 103 ASP A CA 1
ATOM 786 C C . ASP A 1 103 ? 15.195 -9.428 -9.667 1.00 84.00 103 ASP A C 1
ATOM 788 O O . ASP A 1 103 ? 14.182 -10.008 -9.285 1.00 84.00 103 ASP A O 1
ATOM 792 N N . LEU A 1 104 ? 15.153 -8.159 -10.082 1.00 85.69 104 LEU A N 1
ATOM 793 C CA . LEU A 1 104 ? 13.940 -7.341 -10.076 1.00 85.69 104 LEU A CA 1
ATOM 794 C C . LEU A 1 104 ? 13.168 -7.437 -11.399 1.00 85.69 104 LEU A C 1
ATOM 796 O O . LEU A 1 104 ? 11.943 -7.561 -11.406 1.00 85.69 104 LEU A O 1
ATOM 800 N N . ALA A 1 105 ? 13.888 -7.378 -12.522 1.00 88.38 105 ALA A N 1
ATOM 801 C CA . ALA A 1 105 ? 13.343 -7.261 -13.871 1.00 88.38 105 ALA A CA 1
ATOM 802 C C . ALA A 1 105 ? 12.299 -8.336 -14.229 1.00 88.38 105 ALA A C 1
ATOM 804 O O . ALA A 1 105 ? 11.267 -7.958 -14.788 1.00 88.38 105 ALA A O 1
ATOM 805 N N . PRO A 1 106 ? 12.480 -9.630 -13.887 1.00 91.81 106 PRO A N 1
ATOM 806 C CA . PRO A 1 106 ? 11.499 -10.667 -14.210 1.00 91.81 106 PRO A CA 1
ATOM 807 C C . PRO A 1 106 ? 10.140 -10.460 -13.533 1.00 91.81 106 PRO A C 1
ATOM 809 O O . PRO A 1 106 ? 9.124 -10.910 -14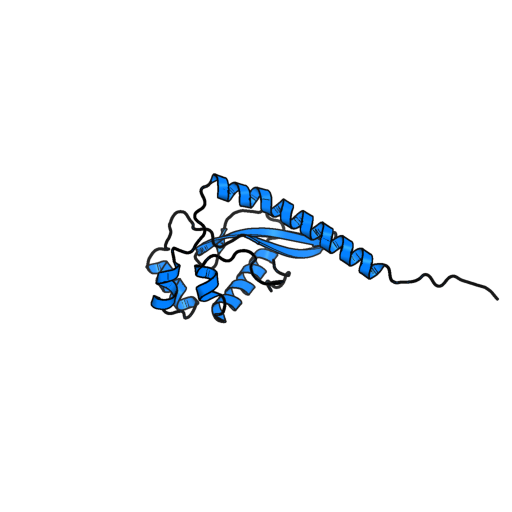.052 1.00 91.81 106 PRO A O 1
ATOM 812 N N . HIS A 1 107 ? 10.116 -9.765 -12.394 1.00 93.44 107 HIS A N 1
ATOM 813 C CA . HIS A 1 107 ? 8.928 -9.606 -11.559 1.00 93.44 107 HIS A CA 1
ATOM 814 C C . HIS A 1 107 ? 8.246 -8.244 -11.729 1.00 93.44 107 HIS A C 1
ATOM 816 O O . HIS A 1 107 ? 7.235 -7.972 -11.084 1.00 93.44 107 HIS A O 1
ATOM 822 N N . MET A 1 108 ? 8.766 -7.375 -12.600 1.00 91.12 108 MET A N 1
ATOM 823 C CA . MET A 1 108 ? 8.258 -6.010 -12.773 1.00 91.12 108 MET A CA 1
ATOM 824 C C . MET A 1 108 ? 6.808 -5.947 -13.262 1.00 91.12 108 MET A C 1
ATOM 826 O O . MET A 1 108 ? 6.088 -5.015 -12.903 1.00 91.12 108 MET A O 1
ATOM 830 N N . ASP A 1 109 ? 6.369 -6.944 -14.027 1.00 94.00 109 ASP A N 1
ATOM 831 C CA . ASP A 1 109 ? 4.983 -7.066 -14.488 1.00 94.00 109 ASP A CA 1
ATOM 832 C C . ASP A 1 109 ? 4.110 -7.899 -13.533 1.00 94.00 109 ASP A C 1
ATOM 834 O O . ASP A 1 109 ? 2.896 -7.993 -13.706 1.00 94.00 109 ASP A O 1
ATOM 838 N N . GLU A 1 110 ? 4.684 -8.471 -12.471 1.00 96.81 110 GLU A N 1
ATOM 839 C CA . GLU A 1 110 ? 3.949 -9.242 -11.465 1.00 96.81 110 GLU A CA 1
ATOM 840 C C . GLU A 1 110 ? 3.342 -8.319 -10.397 1.00 96.81 110 GLU A C 1
ATOM 842 O O . GLU A 1 110 ? 3.614 -8.419 -9.196 1.00 96.81 110 GLU A O 1
ATOM 847 N N . VAL A 1 111 ? 2.508 -7.390 -10.861 1.00 97.12 111 VAL A N 1
ATOM 848 C CA . VAL A 1 111 ? 1.848 -6.323 -10.097 1.00 97.12 111 VAL A CA 1
ATOM 849 C C . VAL A 1 111 ? 0.343 -6.324 -10.389 1.00 97.12 111 VAL A C 1
ATOM 851 O O . VAL A 1 111 ? -0.130 -6.983 -11.312 1.00 97.12 111 VAL A O 1
ATOM 854 N N . TYR A 1 112 ? -0.459 -5.606 -9.603 1.00 97.69 112 TYR A N 1
ATOM 855 C CA . TYR A 1 112 ? -1.897 -5.514 -9.858 1.00 97.69 112 TYR A CA 1
ATOM 856 C C . TYR A 1 112 ? -2.205 -4.488 -10.950 1.00 97.69 112 TYR A C 1
ATOM 858 O O . TYR A 1 112 ? -1.996 -3.287 -10.771 1.00 97.69 112 TYR A O 1
ATOM 866 N N . HIS A 1 113 ? -2.769 -4.969 -12.058 1.00 96.69 113 HIS A N 1
ATOM 867 C CA . HIS A 1 113 ? -3.293 -4.150 -13.148 1.00 96.69 113 HIS A CA 1
ATOM 868 C C . HIS A 1 113 ? -4.760 -3.823 -12.879 1.00 96.69 113 HIS A C 1
ATOM 870 O O . HIS A 1 113 ? -5.642 -4.654 -13.093 1.00 96.69 113 HIS A O 1
ATOM 876 N N . LEU A 1 114 ? -5.013 -2.618 -12.376 1.00 96.75 114 LEU A N 1
ATOM 877 C CA . LEU A 1 114 ? -6.350 -2.160 -12.017 1.00 96.75 114 LEU A CA 1
ATOM 878 C C . LEU A 1 114 ? -6.731 -0.943 -12.851 1.00 96.75 114 LEU A C 1
ATOM 880 O O . LEU A 1 114 ? -5.977 0.029 -12.899 1.00 96.75 114 LEU A O 1
ATOM 884 N N . ASP A 1 115 ? -7.919 -0.990 -13.453 1.00 95.81 115 ASP A N 1
ATOM 885 C CA . ASP A 1 115 ? -8.545 0.197 -14.030 1.00 95.81 115 ASP A CA 1
ATOM 886 C C . ASP A 1 115 ? -8.932 1.210 -12.938 1.00 95.81 115 ASP A C 1
ATOM 888 O O . ASP A 1 115 ? -8.987 0.887 -11.746 1.00 95.81 115 ASP A O 1
ATOM 892 N N . GLU A 1 116 ? -9.230 2.443 -13.345 1.00 95.00 116 GLU A N 1
ATOM 893 C CA . GLU A 1 116 ? -9.615 3.526 -12.430 1.00 95.00 116 GLU A CA 1
ATOM 894 C C . GLU A 1 116 ? -10.815 3.148 -11.549 1.00 95.00 116 GLU A C 1
ATOM 896 O O . GLU A 1 116 ? -10.856 3.468 -10.362 1.00 95.00 116 GLU A O 1
ATOM 901 N N . SER A 1 117 ? -11.776 2.392 -12.093 1.00 96.88 117 SER A N 1
ATOM 902 C CA . SER A 1 117 ? -12.954 1.949 -11.341 1.00 96.88 117 SER A CA 1
ATOM 903 C C . SER A 1 117 ? -12.584 1.001 -10.195 1.00 96.88 117 SER A C 1
ATOM 905 O O . SER A 1 117 ? -13.144 1.072 -9.101 1.00 96.88 117 SER A O 1
ATOM 907 N N . SER A 1 118 ? -11.626 0.107 -10.431 1.00 97.12 118 SER A N 1
ATOM 908 C CA . SER A 1 118 ? -11.117 -0.865 -9.466 1.00 97.12 118 SER A CA 1
ATOM 909 C C . SER A 1 118 ? -10.242 -0.190 -8.422 1.00 97.12 118 SER A C 1
ATOM 911 O O . SER A 1 118 ? -10.352 -0.498 -7.237 1.00 97.12 118 SER A O 1
ATOM 913 N N . GLN A 1 119 ? -9.424 0.767 -8.853 1.00 97.38 119 GLN A N 1
ATOM 914 C CA . GLN A 1 119 ? -8.647 1.640 -7.984 1.00 97.38 119 GLN A CA 1
ATOM 915 C C . GLN A 1 119 ? -9.552 2.426 -7.024 1.00 97.38 119 GLN A C 1
ATOM 917 O O . GLN A 1 119 ? -9.344 2.384 -5.810 1.00 97.38 119 GLN A O 1
ATOM 922 N N . GLN A 1 120 ? -10.619 3.048 -7.535 1.00 97.38 120 GLN A N 1
ATOM 923 C CA . GLN A 1 120 ? -11.587 3.767 -6.707 1.00 97.38 120 GLN A CA 1
ATOM 924 C C . GLN A 1 120 ? -12.307 2.831 -5.728 1.00 97.38 120 GLN A C 1
ATOM 926 O O . GLN A 1 120 ? -12.435 3.149 -4.546 1.00 97.38 120 GLN A O 1
ATOM 931 N N . ARG A 1 121 ? -12.698 1.626 -6.171 1.00 97.62 121 ARG A N 1
ATOM 932 C CA . ARG A 1 121 ? -13.290 0.615 -5.279 1.00 97.62 121 ARG A CA 1
ATOM 933 C C . ARG A 1 121 ? -12.388 0.279 -4.092 1.00 97.62 121 ARG A C 1
ATOM 935 O O . ARG A 1 121 ? -12.910 0.053 -3.001 1.00 97.62 121 ARG A O 1
ATOM 942 N N . ILE A 1 122 ? -11.066 0.239 -4.274 1.00 96.81 122 ILE A N 1
ATOM 943 C CA . ILE A 1 122 ? -10.121 0.018 -3.169 1.00 96.81 122 ILE A CA 1
ATOM 944 C C . ILE A 1 122 ? -10.199 1.170 -2.172 1.00 96.81 122 ILE A C 1
ATOM 946 O O . ILE A 1 122 ? -10.399 0.917 -0.984 1.00 96.81 122 ILE A O 1
ATOM 950 N N . VAL A 1 123 ? -10.104 2.413 -2.648 1.00 97.44 123 VAL A N 1
ATOM 951 C CA . VAL A 1 123 ? -10.172 3.618 -1.805 1.00 97.44 123 VAL A CA 1
ATOM 952 C C . VAL A 1 123 ? -11.482 3.673 -1.010 1.00 97.44 123 VAL A C 1
ATOM 954 O O . VAL A 1 123 ? -11.457 3.934 0.191 1.00 97.44 123 VAL A O 1
ATOM 957 N N . ASP A 1 124 ? -12.610 3.331 -1.634 1.00 97.19 124 ASP A N 1
ATOM 958 C CA . ASP A 1 124 ? -13.933 3.362 -0.996 1.00 97.19 124 ASP A CA 1
ATOM 959 C C . ASP A 1 124 ? -14.168 2.206 -0.006 1.00 97.19 124 ASP A C 1
ATOM 961 O O . ASP A 1 124 ? -14.992 2.299 0.911 1.00 97.19 124 ASP A O 1
ATOM 965 N N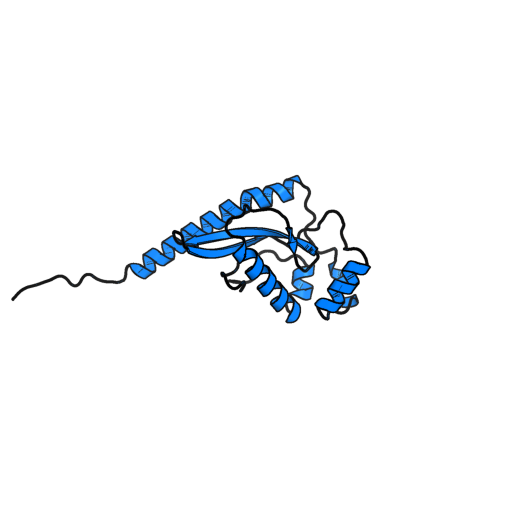 . THR A 1 125 ? -13.489 1.074 -0.207 1.00 97.06 125 THR A N 1
ATOM 966 C CA . THR A 1 125 ? -13.696 -0.148 0.589 1.00 97.06 125 THR A CA 1
ATOM 967 C C . THR A 1 125 ? -12.758 -0.217 1.785 1.00 97.06 125 THR A C 1
ATOM 969 O O . THR A 1 125 ? -13.137 -0.726 2.841 1.00 97.06 125 THR A O 1
ATOM 972 N N . LEU A 1 126 ? -11.542 0.308 1.651 1.00 96.50 126 LEU A N 1
ATOM 973 C CA . LEU A 1 126 ? -10.503 0.190 2.666 1.00 96.50 126 LEU A CA 1
ATOM 974 C C . LEU A 1 126 ? -10.896 0.783 4.036 1.00 96.50 126 LEU A C 1
ATOM 976 O O . LEU A 1 126 ? -10.595 0.142 5.046 1.00 96.50 126 LEU A O 1
ATOM 980 N N . PRO A 1 127 ? -11.623 1.919 4.121 1.00 96.62 127 PRO A N 1
ATOM 981 C CA . PRO A 1 127 ? -12.181 2.406 5.381 1.00 96.62 127 PRO A CA 1
ATOM 982 C C . PRO A 1 127 ? -13.120 1.410 6.053 1.00 96.62 127 PRO A C 1
ATOM 984 O O . PRO A 1 127 ? -12.950 1.128 7.231 1.00 96.62 127 PRO A O 1
ATOM 987 N N . LYS A 1 128 ? -14.010 0.772 5.288 1.00 96.94 128 LYS A N 1
ATOM 988 C CA . LYS A 1 128 ? -14.965 -0.217 5.813 1.00 96.94 128 LYS A CA 1
ATOM 989 C C . LYS A 1 128 ? -14.245 -1.430 6.399 1.00 96.94 128 LYS A C 1
ATOM 991 O O . LYS A 1 128 ? -14.633 -1.937 7.446 1.00 96.94 128 LYS A O 1
ATOM 996 N N . VAL A 1 129 ? -13.171 -1.886 5.749 1.00 96.25 129 VAL A N 1
ATOM 997 C CA . VAL A 1 129 ? -12.326 -2.968 6.282 1.00 96.25 129 VAL A CA 1
ATOM 998 C C . VAL A 1 129 ? -11.672 -2.542 7.595 1.00 96.25 129 VAL A C 1
ATOM 1000 O O . VAL A 1 129 ? -11.659 -3.310 8.555 1.00 96.25 129 VAL A O 1
ATOM 1003 N N . ALA A 1 130 ? -11.152 -1.318 7.664 1.00 95.94 130 ALA A N 1
ATOM 1004 C CA . ALA A 1 130 ? -10.517 -0.809 8.873 1.00 95.94 130 ALA A CA 1
ATOM 1005 C C . ALA A 1 130 ? -11.515 -0.603 10.029 1.00 95.94 130 ALA A C 1
ATOM 1007 O O . ALA A 1 130 ? -11.181 -0.908 11.174 1.00 95.94 130 ALA A O 1
ATOM 1008 N N . ASP A 1 131 ? -12.751 -0.192 9.739 1.00 96.06 131 ASP A N 1
ATOM 1009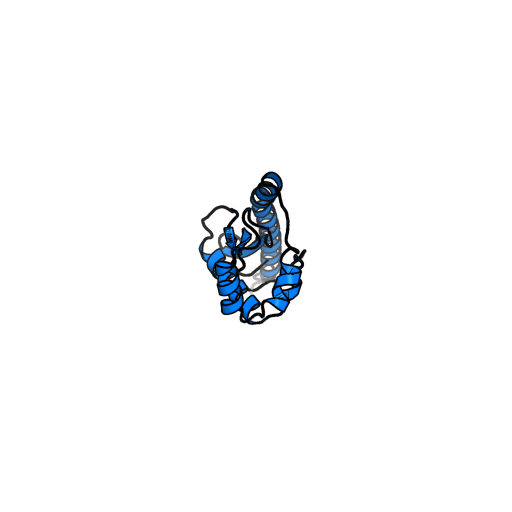 C CA . ASP A 1 131 ? -13.836 -0.083 10.721 1.00 96.06 131 ASP A CA 1
ATOM 1010 C C . ASP A 1 131 ? -14.215 -1.454 11.295 1.00 96.06 131 ASP A C 1
ATOM 1012 O O . ASP A 1 131 ? -14.347 -1.610 12.510 1.00 96.06 131 ASP A O 1
ATOM 1016 N N . LEU A 1 132 ? -14.309 -2.482 10.442 1.00 96.38 132 LEU A N 1
ATOM 1017 C CA . LEU A 1 132 ? -14.530 -3.862 10.889 1.00 96.38 132 LEU A CA 1
ATOM 1018 C C . LEU A 1 132 ? -13.403 -4.332 11.819 1.00 96.38 132 LEU A C 1
ATOM 1020 O O . LEU A 1 132 ? -13.668 -4.877 12.892 1.00 96.38 132 LEU A O 1
ATOM 1024 N N . MET A 1 133 ? -12.145 -4.070 11.452 1.00 95.12 133 MET A N 1
ATOM 1025 C CA . MET A 1 133 ? -10.996 -4.411 12.297 1.00 95.12 133 MET A CA 1
ATOM 1026 C C . MET A 1 133 ? -10.984 -3.630 13.617 1.00 95.12 133 MET A C 1
ATOM 1028 O O . MET A 1 133 ? -10.649 -4.201 14.654 1.00 95.12 133 MET A O 1
ATOM 1032 N N . SER A 1 134 ? -11.396 -2.361 13.600 1.00 94.94 134 SER A N 1
ATOM 1033 C CA . SER A 1 134 ? -11.549 -1.519 14.795 1.00 94.94 134 SER A CA 1
ATOM 1034 C C . SER A 1 134 ? -12.596 -2.090 15.753 1.00 94.94 134 SER A C 1
ATOM 1036 O O . SER A 1 134 ? -12.364 -2.172 16.962 1.00 94.94 134 SER A O 1
ATOM 1038 N N . GLY A 1 135 ? -13.722 -2.568 15.213 1.00 93.44 135 GLY A N 1
ATOM 1039 C CA . GLY A 1 135 ? -14.757 -3.262 15.979 1.00 93.44 135 GLY A CA 1
ATOM 1040 C C . GLY A 1 135 ? -14.239 -4.540 16.646 1.00 93.44 135 GLY A C 1
ATOM 1041 O O . GLY A 1 135 ? -14.406 -4.712 17.855 1.00 93.44 135 GLY A O 1
ATOM 1042 N N . PHE A 1 136 ? -13.545 -5.407 15.900 1.00 92.00 136 PHE A N 1
ATOM 1043 C CA . PHE A 1 136 ? -12.954 -6.630 16.461 1.00 92.00 136 PHE A CA 1
ATOM 1044 C C . PHE A 1 136 ? -11.901 -6.345 17.536 1.00 92.00 136 PHE A C 1
ATOM 1046 O O . PHE A 1 136 ? -11.890 -7.002 18.580 1.00 92.00 136 PHE A O 1
ATOM 1053 N N . ALA A 1 137 ? -11.035 -5.355 17.309 1.00 88.62 137 ALA A N 1
ATOM 1054 C CA . ALA A 1 137 ? -10.020 -4.954 18.276 1.00 88.62 137 ALA A CA 1
ATOM 1055 C C . ALA A 1 137 ? -10.656 -4.430 19.573 1.00 88.62 137 ALA A C 1
ATOM 1057 O O . ALA A 1 137 ? -10.252 -4.826 20.666 1.00 88.62 137 ALA A O 1
ATOM 1058 N N . SER A 1 138 ? -11.706 -3.614 19.454 1.00 87.88 138 SER A N 1
ATOM 1059 C CA . SER A 1 138 ? -12.414 -3.038 20.601 1.00 87.88 138 SER A CA 1
ATOM 1060 C C . SER A 1 138 ? -13.129 -4.103 21.441 1.00 87.88 138 SER A C 1
ATOM 1062 O O . SER A 1 138 ? -13.046 -4.073 22.668 1.00 87.88 138 SER A O 1
ATOM 1064 N N . LEU A 1 139 ? -13.767 -5.092 20.798 1.00 85.69 139 LEU A N 1
ATOM 1065 C CA . LEU A 1 139 ? -14.382 -6.237 21.485 1.00 85.69 139 LEU A CA 1
ATOM 1066 C C . LEU A 1 139 ? -13.353 -7.055 22.272 1.00 85.69 139 LEU A C 1
ATOM 1068 O O . LEU A 1 139 ? -13.598 -7.424 23.421 1.00 85.69 139 LEU A O 1
ATOM 1072 N N . LYS A 1 140 ? -12.184 -7.313 21.673 1.00 82.31 140 LYS A N 1
ATOM 1073 C CA . LYS A 1 140 ? -11.098 -8.041 22.337 1.00 82.31 140 LYS A CA 1
ATOM 1074 C C . LYS A 1 140 ? -10.563 -7.275 23.551 1.00 82.31 140 LYS A C 1
ATOM 1076 O O . LYS A 1 140 ? -10.355 -7.886 24.597 1.00 82.31 140 LYS A O 1
ATOM 1081 N N . SER A 1 141 ? -10.381 -5.959 23.437 1.00 78.81 141 SER A N 1
ATOM 1082 C CA . SER A 1 141 ? -9.938 -5.115 24.554 1.00 78.81 141 SER A CA 1
ATOM 1083 C C . SER A 1 141 ? -10.954 -5.084 25.699 1.00 78.81 141 SER A C 1
ATOM 1085 O O . SER A 1 141 ? -10.567 -5.218 26.857 1.00 78.81 141 SER A O 1
ATOM 1087 N N . ALA A 1 142 ? -12.254 -4.993 25.396 1.00 77.56 142 ALA A N 1
ATOM 1088 C CA . ALA A 1 142 ? -13.309 -5.037 26.411 1.00 77.56 142 ALA A CA 1
ATOM 1089 C C . ALA A 1 142 ? -13.356 -6.388 27.151 1.00 77.56 142 ALA A C 1
ATOM 1091 O O . ALA A 1 142 ? -13.511 -6.421 28.370 1.00 77.56 142 ALA A O 1
ATOM 1092 N N . ALA A 1 143 ? -13.168 -7.502 26.434 1.00 74.06 143 ALA A N 1
ATOM 1093 C CA . ALA A 1 143 ? -13.106 -8.833 27.037 1.00 74.06 143 ALA A CA 1
ATOM 1094 C C . ALA A 1 143 ? -11.867 -9.024 27.934 1.00 74.06 143 ALA A C 1
ATOM 1096 O O . ALA A 1 143 ? -11.962 -9.677 28.971 1.00 74.06 143 ALA A O 1
ATOM 1097 N N . ALA A 1 144 ? -10.724 -8.434 27.568 1.00 71.44 144 ALA A N 1
ATOM 1098 C CA . ALA A 1 144 ? -9.495 -8.484 28.365 1.00 71.44 144 ALA A CA 1
ATOM 1099 C C . ALA A 1 144 ? -9.541 -7.578 29.612 1.00 71.44 144 ALA A C 1
ATOM 1101 O O . ALA A 1 144 ? -8.929 -7.906 30.624 1.00 71.44 144 ALA A O 1
ATOM 1102 N N . GLY A 1 145 ? -10.282 -6.465 29.565 1.00 59.34 145 GLY A N 1
ATOM 1103 C CA . GLY A 1 145 ? -10.509 -5.582 30.718 1.00 59.34 145 GLY A CA 1
ATOM 1104 C C . GLY A 1 145 ? -11.588 -6.070 31.695 1.00 59.34 145 GLY A C 1
ATOM 1105 O O . GLY A 1 145 ? -11.735 -5.511 32.776 1.00 59.34 145 GLY A O 1
ATOM 1106 N N . GLY A 1 146 ? -12.345 -7.116 31.341 1.00 51.00 146 GLY A N 1
ATOM 1107 C CA . GLY A 1 146 ? -13.455 -7.656 32.137 1.00 51.00 146 GLY A CA 1
ATOM 1108 C C . GLY A 1 146 ? -13.064 -8.612 33.273 1.00 51.00 146 GLY A C 1
ATOM 1109 O O . GLY A 1 146 ? -13.952 -9.176 33.910 1.00 51.00 146 GLY A O 1
ATOM 1110 N N . THR A 1 147 ? -11.770 -8.820 33.541 1.00 45.97 147 THR A N 1
ATOM 1111 C CA . THR A 1 147 ? -11.275 -9.718 34.606 1.00 45.97 147 THR A CA 1
ATOM 1112 C C . THR A 1 147 ? -10.842 -9.006 35.892 1.00 45.97 147 THR A C 1
ATOM 1114 O O . THR A 1 147 ? -10.058 -9.561 36.656 1.00 45.97 147 THR A O 1
ATOM 1117 N N . GLU A 1 148 ? -11.372 -7.819 36.194 1.00 42.25 148 GLU A N 1
ATOM 1118 C CA . GLU A 1 148 ? -11.362 -7.302 37.570 1.00 42.25 148 GLU A CA 1
ATOM 1119 C C . GLU A 1 148 ? -12.677 -7.671 38.264 1.00 42.25 148 GLU A C 1
ATOM 1121 O O . GLU A 1 148 ? -13.729 -7.062 38.073 1.00 42.25 148 GLU A O 1
ATOM 1126 N N . HIS A 1 149 ? -12.620 -8.746 39.051 1.00 38.91 149 HIS A N 1
ATOM 1127 C CA . HIS A 1 149 ? -13.734 -9.215 39.863 1.00 38.91 149 HIS A CA 1
ATOM 1128 C C . HIS A 1 149 ? -14.001 -8.213 41.004 1.00 38.91 149 HIS A C 1
ATOM 1130 O O . HIS A 1 149 ? -13.076 -7.895 41.758 1.00 38.91 149 HIS A O 1
ATOM 1136 N N . PRO A 1 150 ? -15.243 -7.732 41.193 1.00 44.19 150 PRO A N 1
ATOM 1137 C CA . PRO A 1 150 ? -15.581 -6.878 42.318 1.00 44.19 150 PRO A CA 1
ATOM 1138 C C . PRO A 1 150 ? -15.641 -7.748 43.573 1.00 44.19 150 PRO A C 1
ATOM 1140 O O . PRO A 1 150 ? -16.642 -8.420 43.826 1.00 44.19 150 PRO A O 1
ATOM 1143 N N . SER A 1 151 ? -14.574 -7.750 44.376 1.00 46.44 151 SER A N 1
ATOM 1144 C CA . SER A 1 151 ? -14.655 -8.341 45.710 1.00 46.44 151 SER A CA 1
ATOM 1145 C C . SER A 1 151 ? -15.519 -7.431 46.578 1.00 46.44 151 SER A C 1
ATOM 1147 O O . SER A 1 151 ? -15.116 -6.355 47.028 1.00 46.44 151 SER A O 1
ATOM 1149 N N . GLN A 1 152 ? -16.777 -7.845 46.699 1.00 45.34 152 GLN A N 1
ATOM 1150 C CA . GLN A 1 152 ? -17.800 -7.237 47.521 1.00 45.34 152 GLN A CA 1
ATOM 1151 C C . GLN A 1 152 ? -17.347 -7.143 48.978 1.00 45.34 152 GLN A C 1
ATOM 1153 O O . GLN A 1 152 ? -16.743 -8.050 49.548 1.00 45.34 152 GLN A O 1
ATOM 1158 N N . ARG A 1 153 ? -17.742 -6.030 49.597 1.00 48.72 153 ARG A N 1
ATOM 1159 C CA . ARG A 1 153 ? -17.847 -5.878 51.045 1.00 48.72 153 ARG A CA 1
ATOM 1160 C C . ARG A 1 153 ? -18.613 -7.059 51.648 1.00 48.72 153 ARG A C 1
ATOM 1162 O O . ARG A 1 153 ? -19.762 -7.274 51.276 1.00 48.72 153 ARG A O 1
ATOM 1169 N N . THR A 1 154 ? -18.076 -7.634 52.720 1.00 50.28 154 THR A N 1
ATOM 1170 C CA . THR A 1 154 ? -18.903 -8.103 53.840 1.00 50.28 154 THR A CA 1
ATOM 1171 C C . THR A 1 154 ? -18.220 -7.802 55.171 1.00 50.28 154 THR A C 1
ATOM 1173 O O . THR A 1 154 ? -17.039 -8.067 55.360 1.00 50.28 154 THR A O 1
ATOM 1176 N N . ARG A 1 155 ? -19.020 -7.172 56.035 1.00 46.53 155 ARG A N 1
ATOM 1177 C CA . ARG A 1 155 ? -18.823 -6.760 57.433 1.00 46.53 155 ARG A CA 1
ATOM 1178 C C . ARG A 1 155 ? -18.123 -7.802 58.316 1.00 46.53 155 ARG A C 1
ATOM 1180 O O . ARG A 1 155 ? -18.491 -8.968 58.238 1.00 46.53 155 ARG A O 1
ATOM 1187 N N . THR A 1 156 ? -17.308 -7.334 59.263 1.00 53.22 156 THR A N 1
ATOM 1188 C CA . THR A 1 156 ? -17.695 -7.119 60.681 1.00 53.22 156 THR A CA 1
ATOM 1189 C C . THR A 1 156 ? -16.725 -6.160 61.344 1.00 53.22 156 THR A C 1
ATOM 1191 O O . THR A 1 156 ? -15.522 -6.260 61.026 1.00 53.22 156 THR A O 1
#

pLDDT: mean 88.94, std 12.81, range [38.91, 97.69]

Sequence (156 aa):
MTDVEGGAFGRVSNPCGLHVAIGNHPLVERHQIEEHRKLCATSGLPSHLMPSYLGLLCARSFIRIGTELAGMVIAGGIRPEEWPPPSEQMSRLIERLDLPFEDLAPHMDEVYHLDESSQQRIVDTLPKVADLMSGFASLKSAAAGGTEHPSQRTRT

Foldseek 3Di:
DAFLQQHDPDDDPDDFQLCVLCVPQPLVVVQNSVQQNVVSVPQVDAWDWDQGLCRWTKTKHFADQVPDTGGIDMDIQHDDPDPPPPPVSVVVSCVSSVHDCVSNVVRRPSGDYDDPVRRVVCSVCRHVVNVVNNVVVNVVVVVVVPPPDPPDDDDD

Secondary structure (DSSP, 8-state):
-B-TTS-BSS--SS--HHHHHHTT-HHHHHHHHHHHHHHHTTTTSPP--EE-TTS-EEEEEEEEETTEEEEEEEEEEEPPSS-SPPHHHHHHHHHHHT--HHHHGGGTT-SB---HHHHHHHHHHHHHHHHHHHHHHHHHHHHHHTT---------